Protein AF-A0A7J2I4A5-F1 (afdb_monomer_lite)

pLDDT: mean 92.28, std 5.16, range [71.38, 98.0]

Structure (mmCIF, N/CA/C/O backbone):
data_AF-A0A7J2I4A5-F1
#
_entry.id   AF-A0A7J2I4A5-F1
#
loop_
_atom_site.group_PDB
_atom_site.id
_atom_sit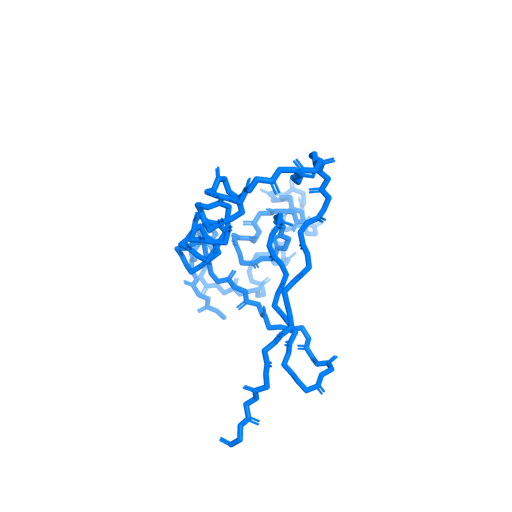e.type_symbol
_atom_site.label_atom_id
_atom_site.label_alt_id
_atom_site.label_comp_id
_atom_site.label_asym_id
_atom_site.label_entity_id
_atom_site.label_seq_id
_atom_site.pdbx_PDB_ins_code
_atom_site.Cartn_x
_atom_site.Cartn_y
_atom_site.Cartn_z
_atom_site.occupancy
_atom_site.B_iso_or_equiv
_atom_site.auth_seq_id
_atom_site.auth_comp_id
_atom_site.auth_asym_id
_atom_site.auth_atom_id
_atom_site.pdbx_PDB_model_num
ATOM 1 N N . ASN A 1 1 ? -4.695 -5.182 15.881 1.00 89.31 1 ASN A N 1
ATOM 2 C CA . ASN A 1 1 ? -5.391 -4.129 16.660 1.00 89.31 1 ASN A CA 1
ATOM 3 C C . ASN A 1 1 ? -4.724 -2.761 16.464 1.00 89.31 1 ASN A C 1
ATOM 5 O O . ASN A 1 1 ? -4.025 -2.315 17.356 1.00 89.31 1 ASN A O 1
ATOM 9 N N . CYS A 1 2 ? -4.874 -2.101 15.305 1.00 88.25 2 CYS A N 1
ATOM 10 C CA . CYS A 1 2 ? -4.156 -0.841 15.011 1.00 88.25 2 CYS A CA 1
ATOM 11 C C . CYS A 1 2 ? -4.951 0.455 15.266 1.00 88.25 2 CYS A C 1
ATOM 13 O O . CYS A 1 2 ? -4.382 1.534 15.160 1.00 88.25 2 CYS A O 1
ATOM 15 N N . GLY A 1 3 ? -6.262 0.386 15.522 1.00 89.38 3 GLY A N 1
ATOM 16 C CA . GLY A 1 3 ? -7.096 1.563 15.818 1.00 89.38 3 GLY A CA 1
ATOM 17 C C . GLY A 1 3 ? -7.439 2.484 14.635 1.00 89.38 3 GLY A C 1
ATOM 18 O O . GLY A 1 3 ? -8.347 3.299 14.747 1.00 89.38 3 GLY A O 1
ATOM 19 N N . LEU A 1 4 ? -6.798 2.335 13.471 1.00 88.25 4 LEU A N 1
ATOM 20 C CA . LEU A 1 4 ? -6.954 3.247 12.319 1.00 88.25 4 LEU A CA 1
ATOM 21 C C . LEU A 1 4 ? -8.371 3.312 11.718 1.00 88.25 4 LEU A C 1
ATOM 23 O O . LEU A 1 4 ? -8.686 4.228 10.964 1.00 88.25 4 LEU A O 1
ATOM 27 N N . CYS A 1 5 ? -9.218 2.329 12.012 1.00 91.19 5 CYS A N 1
ATOM 28 C CA . CYS A 1 5 ? -10.620 2.293 11.590 1.00 91.19 5 CYS A CA 1
ATOM 29 C C . CYS A 1 5 ? -11.587 2.905 12.620 1.00 91.19 5 CYS A C 1
ATOM 31 O O . CYS A 1 5 ? -12.793 2.858 12.404 1.00 91.19 5 CYS A O 1
ATOM 33 N N . GLY A 1 6 ? -11.080 3.446 13.733 1.00 93.00 6 GLY A N 1
ATOM 34 C CA . GLY A 1 6 ? -11.885 4.007 14.823 1.00 93.00 6 GLY A CA 1
ATOM 35 C C . GLY A 1 6 ? -12.380 2.981 15.850 1.00 93.00 6 GLY A C 1
ATOM 36 O O . GLY A 1 6 ? -12.967 3.370 16.853 1.00 93.00 6 GLY A O 1
ATOM 37 N N . PHE A 1 7 ? -12.120 1.686 15.642 1.00 95.44 7 PHE A N 1
ATOM 38 C CA . PHE A 1 7 ? -12.457 0.625 16.596 1.00 95.44 7 PHE A CA 1
ATOM 39 C C . PHE A 1 7 ? -11.253 0.254 17.474 1.00 95.44 7 PHE A C 1
ATOM 41 O O . PHE A 1 7 ? -10.124 0.213 16.976 1.00 95.44 7 PHE A O 1
ATOM 48 N N 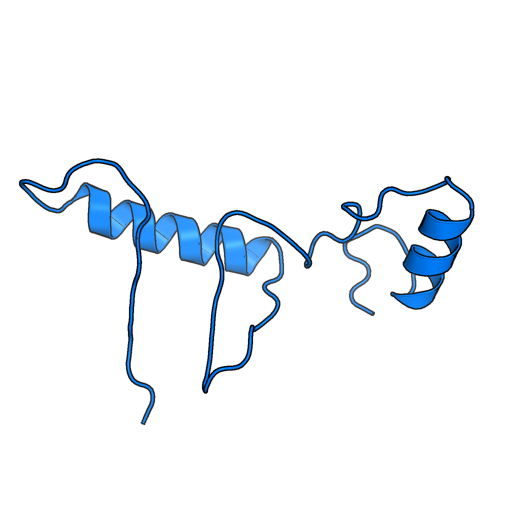. PRO A 1 8 ? -11.470 -0.083 18.759 1.00 94.69 8 PRO A N 1
ATOM 49 C CA . PRO A 1 8 ? -10.387 -0.378 19.702 1.00 94.69 8 PRO A CA 1
ATOM 50 C C . PRO A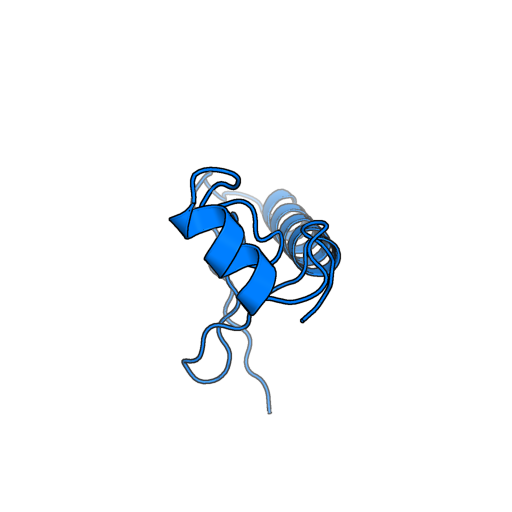 1 8 ? -9.673 -1.708 19.407 1.00 94.69 8 PRO A C 1
ATOM 52 O O . PRO A 1 8 ? -8.530 -1.906 19.814 1.00 94.69 8 PRO A O 1
ATOM 55 N N . SER A 1 9 ? -10.312 -2.624 18.674 1.00 96.19 9 SER A N 1
ATOM 56 C CA . SER A 1 9 ? -9.717 -3.893 18.252 1.00 96.19 9 SER A CA 1
ATOM 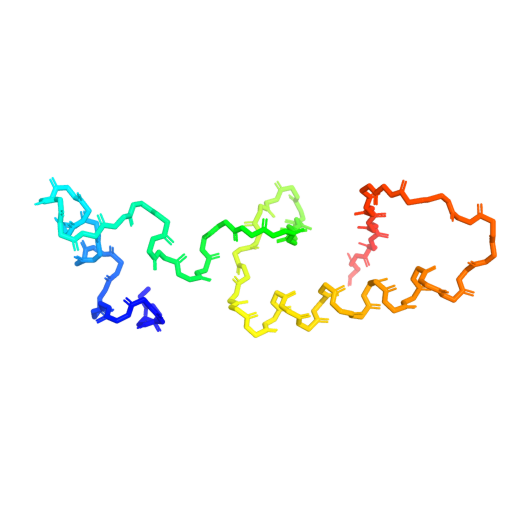57 C C . SER A 1 9 ? -10.262 -4.350 16.898 1.00 96.19 9 SER A C 1
ATOM 59 O O . SER A 1 9 ? -11.299 -3.879 16.427 1.00 96.19 9 SER A O 1
ATOM 61 N N . CYS A 1 10 ? -9.549 -5.284 16.265 1.00 94.50 10 CYS A N 1
ATOM 62 C CA . CYS A 1 10 ? -9.989 -5.924 15.024 1.00 94.50 10 CYS A CA 1
ATOM 63 C C . CYS A 1 10 ? -11.280 -6.730 15.240 1.00 94.50 10 CYS A C 1
ATOM 65 O O . CYS A 1 10 ? -12.155 -6.723 14.382 1.00 94.50 10 CYS A O 1
ATOM 67 N N . GLU A 1 11 ? -11.423 -7.352 16.409 1.00 97.19 11 GLU A N 1
ATOM 68 C CA . GLU A 1 11 ? -12.638 -8.055 16.826 1.00 97.19 11 GLU A CA 1
ATOM 69 C C . GLU A 1 11 ? -13.834 -7.100 16.957 1.00 97.19 11 GLU A C 1
ATOM 71 O O . GLU A 1 11 ? -14.903 -7.379 16.425 1.00 97.19 11 GLU A O 1
ATOM 76 N N . LYS A 1 12 ? -13.647 -5.915 17.557 1.00 97.88 12 LYS A N 1
ATOM 77 C CA . LYS A 1 12 ? -14.722 -4.916 17.682 1.00 97.88 12 LYS A CA 1
ATOM 78 C C . LYS A 1 12 ? -15.167 -4.350 16.339 1.00 97.88 12 LYS A C 1
ATOM 80 O O . LYS A 1 12 ? -16.351 -4.075 16.158 1.00 97.88 12 LYS A O 1
ATOM 85 N N . LEU A 1 13 ? -14.245 -4.221 15.385 1.00 96.38 13 LEU A N 1
ATOM 86 C CA . LEU A 1 13 ? -14.614 -3.932 14.003 1.00 96.38 13 LEU A CA 1
ATOM 87 C C . LEU A 1 13 ? -15.437 -5.084 13.396 1.00 96.38 13 LEU A C 1
ATOM 89 O O . LEU A 1 13 ? -16.447 -4.821 12.750 1.00 96.38 13 LEU A O 1
ATOM 93 N N . ALA A 1 14 ? -15.041 -6.342 13.608 1.00 96.00 14 ALA A N 1
ATOM 94 C CA . ALA A 1 14 ? -15.765 -7.502 13.083 1.00 96.00 14 ALA A CA 1
ATOM 95 C C . ALA A 1 14 ? -17.199 -7.593 13.637 1.00 96.00 14 ALA A C 1
ATOM 97 O O . ALA A 1 14 ? -18.141 -7.751 12.864 1.00 96.00 14 ALA A O 1
ATOM 98 N N . GLU A 1 15 ? -17.392 -7.393 14.944 1.00 98.00 15 GLU A N 1
ATOM 99 C CA . GLU A 1 15 ? -18.722 -7.299 15.567 1.00 98.00 15 GLU A CA 1
ATOM 100 C C . GLU A 1 15 ? -19.575 -6.176 14.943 1.00 98.00 15 GLU A C 1
ATOM 102 O O . GLU A 1 15 ? -20.767 -6.352 14.666 1.00 98.00 15 GLU A O 1
ATOM 107 N N . ALA A 1 16 ? -18.973 -5.009 14.687 1.00 97.31 16 ALA A N 1
ATOM 108 C CA . ALA A 1 16 ? -19.660 -3.883 14.058 1.00 97.31 16 ALA A CA 1
ATOM 109 C C . ALA A 1 16 ? -20.066 -4.180 12.606 1.00 97.31 16 ALA A C 1
ATOM 111 O O . ALA A 1 16 ? -21.146 -3.771 12.183 1.00 97.31 16 ALA A O 1
ATOM 112 N N . ILE A 1 17 ? -19.242 -4.920 11.859 1.00 96.44 17 ILE A N 1
ATOM 113 C CA . ILE A 1 17 ? -19.566 -5.371 10.499 1.00 96.44 17 ILE A CA 1
ATOM 114 C C . ILE A 1 17 ? -20.744 -6.348 10.526 1.00 96.44 17 ILE A C 1
ATOM 116 O O . ILE A 1 17 ? -21.719 -6.147 9.806 1.00 96.44 17 ILE A O 1
ATOM 120 N N . LEU A 1 1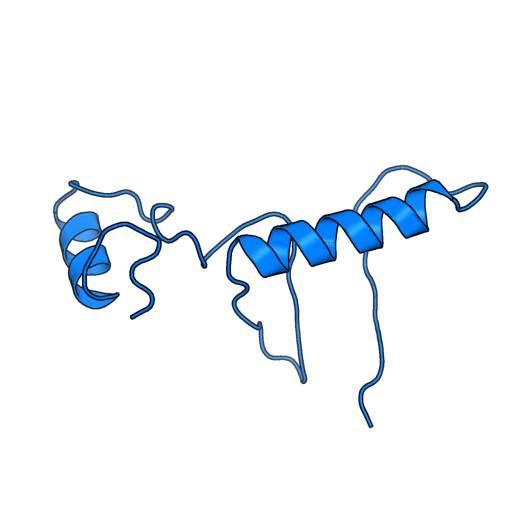8 ? -20.691 -7.369 11.387 1.00 97.50 18 LEU A N 1
ATOM 121 C CA . LEU A 1 18 ? -21.749 -8.382 11.496 1.00 97.50 18 LEU A CA 1
ATOM 122 C C . LEU A 1 18 ? -23.093 -7.785 11.935 1.00 97.50 18 LEU A C 1
ATOM 124 O O . LEU A 1 18 ? -24.145 -8.253 11.514 1.00 97.50 18 LEU A O 1
ATOM 128 N N . SER A 1 19 ? -23.060 -6.729 12.750 1.00 97.31 19 SER A N 1
ATOM 129 C CA . SER A 1 19 ? -24.258 -6.000 13.188 1.00 97.31 19 SER A CA 1
ATOM 130 C C . SER A 1 19 ? -24.727 -4.905 12.218 1.00 97.31 19 SER A C 1
ATOM 132 O O . SER A 1 19 ? -25.659 -4.171 12.543 1.00 97.31 19 SER A O 1
ATOM 134 N N . GLY A 1 20 ? -24.095 -4.761 11.046 1.00 96.44 20 GLY A N 1
ATOM 135 C CA . GLY A 1 20 ? -24.461 -3.769 10.027 1.00 96.44 20 GLY A CA 1
ATOM 136 C C . GLY A 1 20 ? -24.083 -2.320 10.363 1.00 96.44 20 GLY A C 1
ATOM 137 O O . GLY A 1 20 ? -24.494 -1.398 9.663 1.00 96.44 20 GLY A O 1
ATOM 138 N N . LYS A 1 21 ? -23.296 -2.096 11.422 1.00 96.19 21 LYS A N 1
ATOM 139 C CA . LYS A 1 21 ? -22.838 -0.768 11.874 1.00 96.19 21 LYS A CA 1
ATOM 140 C C . LYS A 1 21 ? -21.542 -0.312 11.198 1.00 96.19 21 LYS A C 1
ATOM 142 O O . LYS A 1 21 ? -21.167 0.851 11.322 1.00 96.19 21 LYS A O 1
ATOM 147 N N . ALA A 1 22 ? -20.845 -1.213 10.510 1.00 95.06 22 ALA A N 1
ATOM 148 C CA . ALA A 1 22 ? -19.633 -0.930 9.749 1.00 95.06 22 ALA A CA 1
ATOM 149 C C . ALA A 1 22 ? -19.616 -1.721 8.432 1.00 95.06 22 ALA A C 1
ATOM 151 O O . ALA A 1 22 ? -20.287 -2.740 8.289 1.00 95.06 22 ALA A O 1
ATOM 152 N N . SER A 1 23 ? -18.824 -1.256 7.466 1.00 92.75 23 SER A N 1
ATOM 153 C CA . SER A 1 23 ? -18.603 -1.962 6.202 1.00 92.75 23 SER A CA 1
ATOM 154 C C . SER A 1 23 ? -17.438 -2.948 6.343 1.00 92.75 23 SER A C 1
ATOM 156 O O . SER A 1 23 ? -16.467 -2.631 7.033 1.00 92.75 23 SER A O 1
ATOM 158 N N . PRO A 1 24 ? -17.431 -4.088 5.626 1.00 86.06 24 PRO A N 1
ATOM 159 C CA . PRO A 1 24 ? -16.231 -4.918 5.483 1.00 86.06 24 PRO A CA 1
ATOM 160 C C . PRO A 1 24 ? -14.985 -4.132 5.030 1.00 86.06 24 PRO A C 1
ATOM 162 O O . PRO A 1 24 ? -13.868 -4.456 5.425 1.00 86.06 24 PRO A O 1
ATOM 165 N N . ASN A 1 25 ? -15.178 -3.037 4.284 1.00 87.06 25 ASN A N 1
ATOM 166 C CA . ASN A 1 25 ? -14.108 -2.149 3.816 1.00 87.06 25 ASN A CA 1
ATOM 167 C C . ASN A 1 25 ? -13.720 -1.052 4.829 1.00 87.06 25 ASN A C 1
ATOM 169 O O . ASN A 1 25 ? -12.927 -0.167 4.516 1.00 87.06 25 ASN A O 1
ATOM 173 N N . SER A 1 26 ? -14.268 -1.068 6.049 1.00 89.75 26 SER A N 1
ATOM 174 C CA . SER A 1 26 ? -13.950 -0.077 7.086 1.00 89.75 26 SER A CA 1
ATOM 175 C C . SER A 1 26 ? -12.525 -0.222 7.641 1.00 89.75 26 SER A C 1
ATOM 177 O O . SER A 1 26 ? -11.991 0.731 8.216 1.00 89.75 26 SER A O 1
ATOM 179 N N . CYS A 1 27 ? -11.872 -1.377 7.469 1.00 89.31 27 CYS A N 1
ATOM 180 C CA . CYS A 1 27 ? -10.476 -1.538 7.862 1.00 89.31 27 CYS A CA 1
ATOM 181 C C . CYS A 1 27 ? -9.552 -0.756 6.920 1.00 89.31 27 CYS A C 1
ATOM 183 O O . CYS A 1 27 ? -9.359 -1.132 5.772 1.00 89.31 27 CYS A O 1
ATOM 185 N N . ARG A 1 28 ? -8.891 0.287 7.431 1.00 85.12 28 ARG A N 1
ATOM 186 C CA . ARG A 1 28 ? -7.963 1.124 6.645 1.00 85.12 28 ARG A CA 1
ATOM 187 C C . ARG A 1 28 ? -6.684 0.408 6.189 1.00 85.12 28 ARG A C 1
ATOM 189 O O . ARG A 1 28 ? -5.935 0.949 5.386 1.00 85.12 28 ARG A O 1
ATOM 196 N N . VAL A 1 29 ? -6.408 -0.775 6.733 1.00 83.75 29 VAL A N 1
ATOM 197 C CA . VAL A 1 29 ? -5.220 -1.580 6.410 1.00 83.75 29 VAL A CA 1
ATOM 198 C C . VAL A 1 29 ? -5.522 -2.625 5.328 1.00 83.75 29 VAL A C 1
ATOM 200 O O . VAL A 1 29 ? -4.624 -3.020 4.589 1.00 83.75 29 VAL A O 1
ATOM 203 N N . VAL A 1 30 ? -6.775 -3.074 5.221 1.00 77.75 30 VAL A N 1
ATOM 204 C CA . VAL A 1 30 ? -7.186 -4.144 4.300 1.00 77.75 30 VAL A CA 1
ATOM 205 C C . VAL A 1 30 ? -7.734 -3.535 3.006 1.00 77.75 30 VAL A C 1
ATOM 207 O O . VAL A 1 30 ? -8.495 -2.573 3.048 1.00 77.75 30 VAL A O 1
ATOM 210 N N . GLY A 1 31 ? -7.358 -4.109 1.858 1.00 71.38 31 GLY A N 1
ATOM 211 C CA . GLY A 1 31 ? -7.719 -3.595 0.526 1.00 71.38 31 GLY A CA 1
ATOM 212 C C . GLY A 1 31 ? -6.852 -2.413 0.073 1.00 71.38 31 GLY A C 1
ATOM 213 O O . GLY A 1 31 ? -5.982 -1.978 0.816 1.00 71.38 31 GLY A O 1
ATOM 214 N N . GLY A 1 32 ? -7.052 -1.915 -1.151 1.00 77.94 32 GLY A N 1
ATOM 215 C CA . GLY A 1 32 ? -6.315 -0.782 -1.741 1.00 77.94 32 GLY A CA 1
ATOM 216 C C . GLY A 1 32 ? -5.698 -1.101 -3.107 1.00 77.94 32 GLY A C 1
ATOM 217 O O . GLY A 1 32 ? -5.854 -2.204 -3.611 1.00 77.94 32 GLY A O 1
ATOM 218 N N . ASP A 1 33 ? -5.010 -0.129 -3.708 1.00 85.31 33 ASP A N 1
ATOM 219 C CA . ASP A 1 33 ? -4.421 -0.207 -5.059 1.00 85.31 33 ASP A CA 1
ATOM 220 C C . ASP A 1 33 ? -2.956 -0.688 -5.080 1.00 85.31 33 ASP A C 1
ATOM 222 O O . ASP A 1 33 ? -2.386 -0.909 -6.147 1.00 85.31 33 ASP A O 1
ATOM 226 N N . VAL A 1 34 ? -2.342 -0.844 -3.904 1.00 92.75 34 VAL A N 1
ATOM 227 C CA . VAL A 1 34 ? -0.961 -1.314 -3.730 1.00 92.75 34 VAL A CA 1
ATOM 228 C C . VAL A 1 34 ? -0.956 -2.601 -2.915 1.00 92.75 34 VAL A C 1
ATOM 230 O O . VAL A 1 34 ? -1.470 -2.639 -1.794 1.00 92.75 34 VAL A O 1
ATOM 233 N N . HIS A 1 35 ? -0.327 -3.634 -3.470 1.00 92.19 35 HIS A N 1
ATOM 234 C CA . HIS A 1 35 ? -0.151 -4.940 -2.847 1.00 92.19 35 HIS A CA 1
ATOM 235 C C . HIS A 1 35 ? 1.343 -5.234 -2.714 1.00 92.19 35 HIS A C 1
ATOM 237 O O . HIS A 1 35 ? 2.084 -5.101 -3.687 1.00 92.19 35 HIS A O 1
ATOM 243 N N . LEU A 1 36 ? 1.776 -5.607 -1.508 1.00 93.50 36 LEU A N 1
ATOM 244 C CA . LEU A 1 36 ? 3.140 -6.050 -1.236 1.00 93.50 36 LEU A CA 1
ATOM 245 C C . LEU A 1 36 ? 3.113 -7.537 -0.895 1.00 93.50 36 LEU A C 1
ATOM 247 O O . LEU A 1 36 ? 2.363 -7.953 -0.015 1.00 93.50 36 LEU A O 1
ATOM 251 N N . GLU A 1 37 ? 3.952 -8.307 -1.575 1.00 94.44 37 GLU A N 1
ATOM 252 C CA . GLU A 1 37 ? 4.179 -9.723 -1.304 1.00 94.44 37 GLU A CA 1
ATOM 253 C C . GLU A 1 37 ? 5.642 -9.920 -0.900 1.00 94.44 37 GLU A C 1
ATOM 255 O O . GLU A 1 37 ? 6.544 -9.392 -1.556 1.00 94.44 37 GLU A O 1
ATOM 260 N N . VAL A 1 38 ? 5.880 -10.659 0.185 1.00 94.38 38 VAL A N 1
ATOM 261 C CA . VAL A 1 38 ? 7.220 -11.015 0.668 1.00 94.38 38 VAL A CA 1
ATOM 262 C C . VAL A 1 38 ? 7.242 -12.513 0.939 1.00 94.38 38 VAL A C 1
ATOM 264 O O . VAL A 1 38 ? 6.484 -13.005 1.767 1.00 94.38 38 VAL A O 1
ATOM 267 N N . GLY A 1 39 ? 8.096 -13.249 0.224 1.00 93.12 39 GLY A N 1
ATOM 268 C CA . GLY A 1 39 ? 8.204 -14.703 0.386 1.00 93.12 39 GLY A CA 1
ATOM 269 C C . GLY A 1 39 ? 6.924 -15.478 0.044 1.00 93.12 39 GLY A C 1
ATOM 270 O O . GLY A 1 39 ? 6.697 -16.531 0.625 1.00 93.12 39 GLY A O 1
ATOM 271 N N . GLY A 1 40 ? 6.083 -14.964 -0.861 1.00 92.69 40 GLY A N 1
ATOM 272 C CA . GLY A 1 40 ? 4.781 -15.560 -1.198 1.00 92.69 40 GLY A CA 1
ATOM 273 C C . GLY A 1 40 ? 3.625 -15.108 -0.300 1.00 92.69 40 GLY A C 1
ATOM 274 O 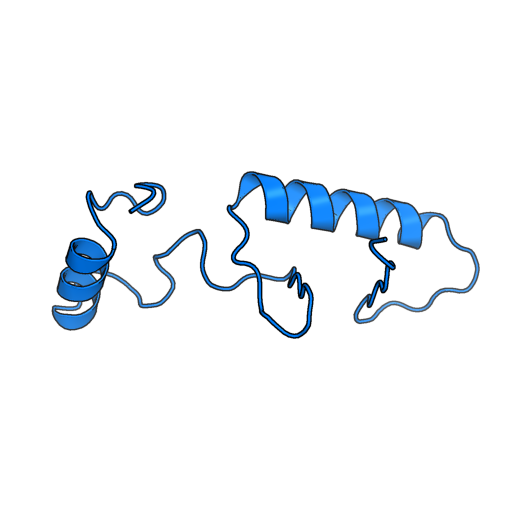O . GLY A 1 40 ? 2.471 -15.395 -0.606 1.00 92.69 40 GLY A O 1
ATOM 275 N N . GLU A 1 41 ? 3.907 -14.367 0.774 1.00 92.44 41 GLU A N 1
ATOM 276 C CA . GLU A 1 41 ? 2.899 -13.910 1.730 1.00 92.44 41 GLU A CA 1
ATOM 277 C C . GLU A 1 41 ? 2.512 -12.449 1.490 1.00 92.44 41 GLU A C 1
ATOM 279 O O . GLU A 1 41 ? 3.365 -11.573 1.312 1.00 92.44 41 GLU A O 1
ATOM 284 N N . THR A 1 42 ? 1.209 -12.161 1.523 1.00 91.00 42 THR A N 1
ATOM 285 C CA . THR A 1 42 ? 0.708 -10.784 1.404 1.00 91.00 42 THR A CA 1
ATOM 286 C C . THR A 1 42 ? 0.981 -10.008 2.689 1.00 91.00 42 THR A C 1
ATOM 288 O O . THR A 1 42 ? 0.490 -10.361 3.761 1.00 91.00 42 THR A O 1
ATOM 291 N N . VAL A 1 43 ? 1.697 -8.889 2.574 1.00 90.88 43 VAL A N 1
ATOM 292 C CA . VAL A 1 43 ? 2.002 -8.006 3.701 1.00 90.88 43 VAL A CA 1
ATOM 293 C C . VAL A 1 43 ? 0.958 -6.886 3.783 1.00 90.88 43 VAL A C 1
ATOM 295 O O . VAL A 1 43 ? 0.860 -6.060 2.868 1.00 90.88 43 VAL A O 1
ATOM 298 N N . PRO A 1 44 ? 0.172 -6.805 4.873 1.00 88.50 44 PRO A N 1
ATOM 299 C CA . PRO A 1 44 ? -0.799 -5.735 5.049 1.00 88.50 44 PRO A CA 1
ATOM 300 C C . PRO A 1 44 ? -0.097 -4.384 5.227 1.00 88.50 44 PRO A C 1
ATOM 302 O O . PRO A 1 44 ? 0.694 -4.186 6.150 1.00 88.50 44 PRO A O 1
ATOM 305 N N . LEU A 1 45 ? -0.428 -3.426 4.360 1.00 90.00 45 LEU A N 1
ATOM 306 C CA . LEU A 1 45 ? 0.108 -2.069 4.417 1.00 90.00 45 LEU A CA 1
ATOM 307 C C . LEU A 1 45 ? -0.861 -1.141 5.146 1.00 90.00 45 LEU A C 1
ATOM 309 O O . LEU A 1 45 ? -2.047 -1.057 4.809 1.00 90.00 45 LEU A O 1
ATOM 313 N N . ASN A 1 46 ? -0.341 -0.386 6.112 1.00 87.56 46 ASN A N 1
ATOM 314 C CA . ASN A 1 46 ? -1.086 0.737 6.669 1.00 87.56 46 ASN A CA 1
ATOM 315 C C . ASN A 1 46 ? -1.270 1.850 5.604 1.00 87.56 46 ASN A C 1
ATOM 317 O O . ASN A 1 46 ? -0.549 1.860 4.601 1.00 87.56 46 ASN A O 1
ATOM 321 N N . PRO A 1 47 ? -2.212 2.792 5.803 1.00 87.25 47 PRO A N 1
ATOM 322 C CA . PRO A 1 47 ? -2.511 3.841 4.825 1.00 87.25 47 PRO A CA 1
ATOM 323 C C . PRO A 1 47 ? -1.294 4.662 4.399 1.00 87.25 47 PRO A C 1
ATOM 325 O O . PRO A 1 47 ? -1.088 4.873 3.209 1.00 87.25 47 PRO A O 1
ATOM 328 N N . PHE A 1 48 ? -0.461 5.066 5.360 1.00 90.19 48 PHE A N 1
ATOM 329 C CA . PHE A 1 48 ? 0.711 5.895 5.093 1.00 90.19 48 PHE A CA 1
ATOM 330 C C . PHE A 1 48 ? 1.730 5.175 4.201 1.00 90.19 48 PHE A C 1
ATOM 332 O O . PHE A 1 48 ? 2.143 5.706 3.173 1.00 90.19 48 PHE A O 1
ATOM 339 N N . VAL A 1 49 ? 2.105 3.940 4.552 1.00 92.81 49 VAL A N 1
ATOM 340 C CA . VAL A 1 49 ? 3.088 3.157 3.785 1.00 92.81 49 VAL A CA 1
ATOM 341 C C . VAL A 1 49 ? 2.550 2.818 2.394 1.00 92.81 49 VAL A C 1
ATOM 343 O O . VAL A 1 49 ? 3.294 2.880 1.418 1.00 92.81 49 VAL A O 1
ATOM 346 N N . ARG A 1 50 ? 1.254 2.507 2.285 1.00 93.31 50 ARG A N 1
ATOM 347 C CA . ARG A 1 50 ? 0.576 2.256 1.007 1.00 93.31 50 ARG A CA 1
ATOM 348 C C . ARG A 1 50 ? 0.672 3.460 0.073 1.00 93.31 50 ARG A C 1
ATOM 350 O O . ARG A 1 50 ? 1.062 3.310 -1.084 1.00 93.31 50 ARG A O 1
ATOM 357 N N . GLU A 1 51 ? 0.329 4.640 0.578 1.00 93.06 51 GLU A N 1
ATOM 358 C CA . GLU A 1 51 ? 0.347 5.878 -0.197 1.00 93.06 51 GLU A CA 1
ATOM 359 C C . GLU A 1 51 ? 1.767 6.269 -0.610 1.00 93.06 51 GLU A C 1
ATOM 361 O O . GLU A 1 51 ? 2.001 6.598 -1.777 1.00 93.06 51 GLU A O 1
ATOM 366 N N . LEU A 1 52 ? 2.727 6.153 0.312 1.00 96.38 52 LEU A N 1
ATOM 367 C CA . LEU A 1 52 ? 4.136 6.419 0.042 1.00 96.38 52 LEU A CA 1
ATOM 368 C C . LEU A 1 52 ? 4.681 5.488 -1.048 1.00 96.38 52 LEU A C 1
ATOM 370 O O . LEU A 1 52 ? 5.203 5.965 -2.057 1.00 96.38 52 LEU A O 1
ATOM 374 N N . LEU A 1 53 ? 4.521 4.170 -0.882 1.00 95.88 53 LEU A N 1
ATOM 375 C CA . LEU A 1 53 ? 5.023 3.181 -1.836 1.00 95.88 53 LEU A CA 1
ATOM 376 C C . LEU A 1 53 ? 4.388 3.376 -3.217 1.00 95.88 53 LEU A C 1
ATOM 378 O O . LEU A 1 53 ? 5.101 3.469 -4.216 1.00 95.88 53 LEU A O 1
ATOM 382 N N . GLY A 1 54 ? 3.060 3.509 -3.283 1.00 95.56 54 GLY A N 1
ATOM 383 C CA . GLY A 1 54 ? 2.357 3.734 -4.545 1.00 95.56 54 GLY A CA 1
ATOM 384 C C . GLY A 1 54 ? 2.830 5.002 -5.258 1.00 95.56 54 GLY A C 1
ATOM 385 O O . GLY A 1 54 ? 3.054 4.991 -6.469 1.00 95.56 54 GLY A O 1
ATOM 386 N N . SER A 1 55 ? 3.031 6.092 -4.517 1.00 96.81 55 SER A N 1
ATOM 387 C CA . SER A 1 55 ? 3.475 7.373 -5.079 1.00 96.81 55 SER A CA 1
ATOM 388 C C . SER A 1 55 ? 4.909 7.318 -5.603 1.00 96.81 55 SER A C 1
ATOM 390 O O . SER A 1 55 ? 5.172 7.819 -6.700 1.00 96.81 55 SER A O 1
ATOM 392 N N . LEU A 1 56 ? 5.823 6.656 -4.886 1.00 97.44 56 LEU A N 1
ATOM 393 C CA . LEU A 1 56 ? 7.204 6.455 -5.335 1.00 97.44 56 LEU A CA 1
ATOM 394 C C . LEU A 1 56 ? 7.260 5.632 -6.628 1.00 97.44 56 LEU A C 1
ATOM 396 O O . LEU A 1 56 ? 7.886 6.047 -7.603 1.00 97.44 56 LEU A O 1
ATOM 400 N N . ILE A 1 57 ? 6.543 4.507 -6.675 1.00 96.94 57 ILE A N 1
ATOM 401 C CA . ILE A 1 57 ? 6.530 3.615 -7.841 1.00 96.94 57 ILE A CA 1
ATOM 402 C C . ILE A 1 57 ? 5.920 4.314 -9.062 1.00 96.94 57 ILE A C 1
ATOM 404 O O . ILE A 1 57 ? 6.508 4.295 -10.145 1.00 96.94 57 ILE A O 1
ATOM 408 N N . ARG A 1 58 ? 4.787 5.010 -8.891 1.00 95.38 58 ARG A N 1
ATOM 409 C CA . ARG A 1 58 ? 4.179 5.824 -9.958 1.00 95.38 58 ARG A CA 1
ATOM 410 C C . ARG A 1 58 ? 5.116 6.930 -10.441 1.00 95.38 58 ARG A C 1
ATOM 412 O O . ARG A 1 58 ? 5.189 7.177 -11.645 1.00 95.38 58 ARG A O 1
ATOM 419 N N . THR A 1 59 ? 5.858 7.562 -9.533 1.00 97.25 59 THR A N 1
ATOM 420 C CA . THR A 1 59 ? 6.841 8.595 -9.884 1.00 97.25 59 THR A CA 1
ATOM 421 C C . THR A 1 59 ? 7.953 8.019 -10.750 1.00 97.25 59 THR A C 1
ATOM 423 O O . THR A 1 59 ? 8.225 8.583 -11.809 1.00 97.25 59 THR A O 1
ATOM 426 N N . PHE A 1 60 ? 8.538 6.876 -10.381 1.00 96.44 60 PHE A N 1
ATOM 427 C CA . PHE A 1 60 ? 9.557 6.224 -11.208 1.00 96.44 60 PHE A CA 1
ATOM 428 C C . PHE A 1 60 ? 9.029 5.878 -12.600 1.00 96.44 60 PHE A C 1
ATOM 430 O O . PHE A 1 60 ? 9.646 6.255 -13.596 1.00 96.44 60 PHE A O 1
ATOM 437 N N . VAL A 1 61 ? 7.849 5.255 -12.687 1.00 96.62 61 VAL A N 1
ATOM 438 C CA . VAL A 1 61 ? 7.233 4.899 -13.974 1.00 96.62 61 VAL A CA 1
ATOM 439 C C . VAL A 1 61 ? 6.952 6.135 -14.833 1.00 96.62 61 VAL A C 1
ATOM 441 O O . VAL A 1 61 ? 7.197 6.102 -16.036 1.00 96.62 61 VAL A O 1
ATOM 444 N N . SER A 1 62 ? 6.525 7.254 -14.234 1.00 95.12 62 SER A N 1
ATOM 445 C CA . SER A 1 62 ? 6.250 8.505 -14.963 1.00 95.12 62 SER A CA 1
ATOM 446 C C . SER A 1 62 ? 7.471 9.109 -15.667 1.00 95.12 62 SER A C 1
ATOM 448 O O . SER A 1 62 ? 7.315 9.915 -16.583 1.00 95.12 62 SER A O 1
ATOM 450 N N . LYS A 1 63 ? 8.688 8.748 -15.239 1.00 96.94 63 LYS A N 1
ATOM 451 C CA . LYS A 1 63 ? 9.943 9.242 -15.822 1.00 96.94 63 LYS A CA 1
ATOM 452 C C . LYS A 1 63 ? 10.483 8.346 -16.938 1.00 96.94 63 LYS A C 1
ATOM 454 O O . LYS A 1 63 ? 11.432 8.738 -17.614 1.00 96.94 63 LYS A O 1
ATOM 459 N N . LEU A 1 64 ? 9.889 7.174 -17.157 1.00 96.88 64 LEU A N 1
ATOM 460 C CA . LEU A 1 64 ? 10.305 6.249 -18.206 1.00 96.88 64 LEU A CA 1
ATOM 461 C C . LEU A 1 64 ? 9.718 6.653 -19.565 1.00 96.88 64 LEU A C 1
ATOM 463 O O . LEU A 1 64 ? 8.557 7.042 -19.680 1.00 96.88 64 LEU A O 1
ATOM 467 N N . LYS A 1 65 ? 10.521 6.523 -20.625 1.00 96.19 65 LYS A N 1
ATOM 468 C CA . LYS A 1 65 ? 10.070 6.741 -22.007 1.00 96.19 65 LYS A CA 1
ATOM 469 C C . LYS A 1 65 ? 9.418 5.469 -22.555 1.00 96.19 65 LYS A C 1
ATOM 471 O O . LYS A 1 65 ? 9.896 4.371 -22.296 1.00 96.19 65 LYS A O 1
ATOM 476 N N . GLY A 1 66 ? 8.356 5.620 -23.347 1.00 95.06 66 GLY A N 1
ATOM 477 C CA . GLY A 1 66 ? 7.734 4.508 -24.084 1.00 95.06 66 GLY A CA 1
ATOM 478 C C . GLY A 1 66 ? 6.862 3.555 -23.255 1.00 95.06 66 GLY A C 1
ATOM 479 O O . GLY A 1 66 ? 6.417 2.538 -23.782 1.00 95.06 66 GLY A O 1
ATOM 480 N N . VAL A 1 67 ? 6.581 3.867 -21.986 1.00 95.25 67 VAL A N 1
ATOM 481 C CA . VAL A 1 67 ? 5.723 3.035 -21.128 1.00 95.25 67 VAL A CA 1
ATOM 482 C C . VAL A 1 67 ? 4.246 3.369 -21.355 1.00 95.25 67 VAL A C 1
ATOM 484 O O . VAL A 1 67 ? 3.833 4.526 -21.273 1.00 95.25 67 VAL A O 1
ATOM 487 N N . LYS A 1 68 ? 3.433 2.344 -21.635 1.00 92.94 68 LYS A N 1
ATOM 488 C CA . LYS A 1 68 ? 1.971 2.465 -21.746 1.00 92.94 68 LYS A CA 1
ATOM 489 C C . LYS A 1 68 ? 1.328 2.446 -20.358 1.00 92.94 68 LYS A C 1
ATOM 491 O O . LYS A 1 68 ? 1.835 1.813 -19.438 1.00 92.94 68 LYS A O 1
ATOM 496 N N . ARG A 1 69 ? 0.180 3.113 -20.216 1.00 91.25 69 ARG A N 1
ATOM 497 C CA . ARG A 1 69 ? -0.619 3.054 -18.982 1.00 91.25 69 ARG A CA 1
ATOM 498 C C . ARG A 1 69 ? -1.154 1.636 -18.758 1.00 91.25 69 ARG A C 1
ATOM 500 O O . ARG A 1 69 ? -1.598 0.995 -19.706 1.00 91.25 69 ARG A O 1
ATOM 507 N N . GLY A 1 70 ? -1.137 1.187 -17.507 1.00 92.25 70 GLY A N 1
ATOM 508 C CA . GLY A 1 70 ? -1.606 -0.132 -17.088 1.00 92.25 70 GLY A CA 1
ATOM 509 C C . GLY A 1 70 ? -1.148 -0.464 -15.668 1.00 92.25 70 GLY A C 1
ATOM 510 O O . GLY A 1 70 ? -0.574 0.389 -14.986 1.00 92.25 70 GLY A O 1
ATOM 511 N N . SER A 1 71 ? -1.402 -1.698 -15.231 1.00 92.25 71 SER A N 1
ATOM 512 C CA . SER A 1 71 ? -0.940 -2.205 -13.935 1.00 92.25 71 SER A CA 1
ATOM 513 C C . SER A 1 71 ? 0.587 -2.208 -13.862 1.00 92.25 71 SER A C 1
ATOM 515 O O . SER A 1 71 ? 1.258 -2.674 -14.783 1.00 92.25 71 SER A O 1
ATOM 517 N N . ILE A 1 72 ? 1.135 -1.704 -12.756 1.00 94.88 72 ILE A N 1
ATOM 518 C CA . ILE A 1 72 ? 2.577 -1.695 -12.497 1.00 94.88 72 ILE A CA 1
ATOM 519 C C . ILE A 1 72 ? 2.906 -2.882 -11.591 1.00 94.88 72 ILE A C 1
ATOM 521 O O . ILE A 1 72 ? 2.325 -3.013 -10.517 1.00 94.88 72 ILE A O 1
ATOM 525 N N . VAL A 1 73 ? 3.856 -3.722 -12.005 1.00 94.75 73 VAL A N 1
ATOM 526 C CA . VAL A 1 73 ? 4.392 -4.820 -11.189 1.00 94.75 73 VAL A CA 1
ATOM 527 C C . VAL A 1 73 ? 5.876 -4.572 -10.974 1.00 94.75 73 VAL A C 1
ATOM 529 O O . VAL A 1 73 ? 6.625 -4.417 -11.936 1.00 94.75 73 VAL A O 1
ATOM 532 N N . VAL A 1 74 ? 6.302 -4.542 -9.713 1.00 94.50 74 VAL A N 1
ATOM 533 C CA . VAL A 1 74 ? 7.707 -4.371 -9.329 1.00 94.50 74 VAL A CA 1
ATOM 534 C C . VAL A 1 74 ? 8.142 -5.597 -8.538 1.00 94.50 74 VAL A C 1
ATOM 536 O O . VAL A 1 74 ? 7.472 -5.986 -7.587 1.00 94.50 74 VAL A O 1
ATOM 539 N N . ARG A 1 75 ? 9.253 -6.216 -8.947 1.00 94.38 75 ARG A N 1
ATOM 540 C CA . ARG A 1 75 ? 9.880 -7.345 -8.248 1.00 94.38 75 ARG A CA 1
ATOM 541 C C . ARG A 1 75 ? 11.272 -6.924 -7.806 1.00 94.38 75 ARG A C 1
ATOM 543 O O . ARG A 1 75 ? 12.063 -6.477 -8.632 1.00 94.38 75 ARG A O 1
ATOM 550 N N . VAL A 1 76 ? 11.553 -7.064 -6.517 1.00 93.06 76 VAL A N 1
ATOM 551 C CA . VAL A 1 76 ? 12.847 -6.739 -5.909 1.00 93.06 76 VAL A CA 1
ATOM 552 C C . VAL A 1 76 ? 13.266 -7.935 -5.063 1.00 93.06 76 VAL A C 1
ATOM 554 O O . VAL A 1 76 ? 12.438 -8.489 -4.344 1.00 93.06 76 VAL A O 1
ATOM 557 N N . GLY A 1 77 ? 14.521 -8.367 -5.185 1.00 90.00 77 GLY A N 1
ATOM 558 C CA . GLY A 1 77 ? 15.074 -9.407 -4.318 1.00 90.00 77 GLY A CA 1
ATOM 559 C C . GLY A 1 77 ? 15.430 -8.846 -2.940 1.00 90.00 77 GLY A C 1
ATOM 560 O O . GLY A 1 77 ? 15.867 -7.700 -2.842 1.00 90.00 77 GLY A O 1
ATOM 561 N N . TRP A 1 78 ? 15.270 -9.656 -1.895 1.00 83.69 78 TRP A N 1
ATOM 562 C CA . TRP A 1 78 ? 15.786 -9.385 -0.552 1.00 83.69 78 TRP A CA 1
ATOM 563 C C . TRP A 1 78 ? 16.738 -10.528 -0.183 1.00 83.69 78 TRP A C 1
ATOM 565 O O . TRP A 1 78 ? 16.319 -11.685 -0.164 1.00 83.69 78 TRP A O 1
ATOM 575 N N . SER A 1 79 ? 18.019 -10.198 0.009 1.00 78.12 79 SER A N 1
ATOM 576 C CA . SER A 1 79 ? 19.071 -11.085 0.529 1.00 78.12 79 SER A CA 1
ATOM 577 C C . SER A 1 79 ? 19.253 -10.917 2.029 1.00 78.12 79 SER A C 1
ATOM 579 O O . SER A 1 79 ? 19.270 -9.734 2.447 1.00 78.12 79 SER A O 1
#

Foldseek 3Di:
DPCPLVDPDPVRQVVCCVVVNDPPPSPQQPDDLDWDDDPNDTDGDHNVRRVVVVVVQVVVQVPDPPDDDDRDDDDDDDD

Sequence (79 aa):
NCGLCGFPSCEKLAEAILSGKASPNSCRVVGGDVHLEVGGETVPLNPFVRELLGSLIRTFVSKLKGVKRGSIVVRVGWS

Radius of gyration: 16.3 Å; chains: 1; bounding box: 44×25×44 Å

Secondary structure (DSSP, 8-state):
---TTS-SSHHHHHHHHHTTSS-GGG-TTS--S--EEETTEEEPPPHHHHHHHHHHHHHHHHTSTTPPSS---------